Protein AF-A0A0F9CR97-F1 (afdb_monomer)

Structure (mmCIF, N/CA/C/O backbone):
data_AF-A0A0F9CR97-F1
#
_entry.id   AF-A0A0F9CR97-F1
#
loop_
_atom_site.group_PDB
_atom_site.id
_atom_site.type_symbol
_atom_site.label_atom_id
_atom_site.label_alt_id
_atom_site.label_comp_id
_atom_site.label_asym_id
_atom_site.label_entity_id
_atom_site.label_seq_id
_atom_site.pdbx_PDB_ins_code
_atom_site.Cartn_x
_atom_site.Cartn_y
_atom_site.Cartn_z
_atom_site.occupancy
_atom_site.B_iso_or_equiv
_atom_site.auth_seq_id
_atom_site.auth_comp_id
_atom_site.auth_asym_id
_atom_site.auth_atom_id
_atom_site.pdbx_PDB_model_num
ATOM 1 N N . MET A 1 1 ? -33.285 -7.448 3.879 1.00 39.19 1 MET A N 1
ATOM 2 C CA . MET A 1 1 ? -33.099 -7.587 5.337 1.00 39.19 1 MET A CA 1
ATOM 3 C C . MET A 1 1 ? -32.140 -8.741 5.533 1.00 39.19 1 MET A C 1
ATOM 5 O O . MET A 1 1 ? -32.427 -9.806 5.003 1.00 39.19 1 MET A O 1
ATOM 9 N N . ASN A 1 2 ? -31.039 -8.464 6.236 1.00 29.34 2 ASN A N 1
ATOM 10 C CA . ASN A 1 2 ? -29.874 -9.316 6.526 1.00 29.34 2 ASN A CA 1
ATOM 11 C C . ASN A 1 2 ? -28.926 -9.528 5.323 1.00 29.34 2 ASN A C 1
ATOM 13 O O . ASN A 1 2 ? -29.396 -9.737 4.214 1.00 29.34 2 ASN A O 1
ATOM 17 N N . SER A 1 3 ? -27.603 -9.440 5.457 1.00 34.31 3 SER A N 1
ATOM 18 C CA . SER A 1 3 ? -26.767 -9.326 6.657 1.00 34.31 3 SER A CA 1
ATOM 19 C C . SER A 1 3 ? -25.453 -8.616 6.322 1.00 34.31 3 SER A C 1
ATOM 21 O O . SER A 1 3 ? -24.832 -8.903 5.308 1.00 34.31 3 SER A O 1
ATOM 23 N N . GLU A 1 4 ? -25.094 -7.684 7.203 1.00 37.41 4 GLU A N 1
ATOM 24 C CA . GLU A 1 4 ? -23.744 -7.441 7.726 1.00 37.41 4 GLU A CA 1
ATOM 25 C C . GLU A 1 4 ? -22.592 -7.345 6.711 1.00 37.41 4 GLU A C 1
ATOM 27 O O . GLU A 1 4 ? -21.987 -8.323 6.288 1.00 37.41 4 GLU A O 1
ATOM 32 N N . CYS A 1 5 ? -22.228 -6.094 6.401 1.00 34.00 5 CYS A N 1
ATOM 33 C CA . CYS A 1 5 ? -20.862 -5.733 6.034 1.00 34.00 5 CYS A CA 1
ATOM 34 C C . CYS A 1 5 ? -19.926 -6.144 7.178 1.00 34.00 5 CYS A C 1
ATOM 36 O O . CYS A 1 5 ? -19.767 -5.403 8.156 1.00 34.00 5 CYS A O 1
ATOM 38 N N . ASP A 1 6 ? -19.329 -7.323 7.059 1.00 39.59 6 ASP A N 1
ATOM 39 C CA . ASP A 1 6 ? -18.369 -7.834 8.026 1.00 39.59 6 ASP A CA 1
ATOM 40 C C . ASP A 1 6 ? -17.088 -6.992 8.010 1.00 39.59 6 ASP A C 1
ATOM 42 O O . ASP A 1 6 ? -16.210 -7.095 7.152 1.00 39.59 6 ASP A O 1
ATOM 46 N N . ASN A 1 7 ? -17.006 -6.121 9.017 1.00 43.03 7 ASN A N 1
ATOM 47 C CA . ASN A 1 7 ? -15.871 -5.277 9.373 1.00 43.03 7 ASN A CA 1
ATOM 48 C C . ASN A 1 7 ? -14.692 -6.104 9.917 1.00 43.03 7 ASN A C 1
ATOM 50 O O . ASN A 1 7 ? -14.310 -5.946 11.076 1.00 43.03 7 ASN A O 1
ATOM 54 N N . ASN A 1 8 ? -14.075 -6.949 9.093 1.00 38.34 8 ASN A N 1
ATOM 55 C CA . ASN A 1 8 ? -12.872 -7.684 9.479 1.00 38.34 8 ASN A CA 1
ATOM 56 C C . ASN A 1 8 ? -11.672 -7.303 8.618 1.00 38.34 8 ASN A C 1
ATOM 58 O O . ASN A 1 8 ? -11.231 -8.038 7.740 1.00 38.34 8 ASN A O 1
ATOM 62 N N . ILE A 1 9 ? -11.064 -6.164 8.951 1.00 39.44 9 ILE A N 1
ATOM 63 C CA . ILE A 1 9 ? -9.648 -5.953 8.645 1.00 39.44 9 ILE A CA 1
ATOM 64 C C . ILE A 1 9 ? -8.861 -6.520 9.814 1.00 39.44 9 ILE A C 1
ATOM 66 O O . ILE A 1 9 ? -8.505 -5.832 10.770 1.00 39.44 9 ILE A O 1
ATOM 70 N N . ILE A 1 10 ? -8.670 -7.833 9.747 1.00 42.34 10 ILE A N 1
ATOM 71 C CA . ILE A 1 10 ? -7.901 -8.600 10.713 1.00 42.34 10 ILE A CA 1
ATOM 72 C C . ILE A 1 10 ? -6.438 -8.570 10.267 1.00 42.34 10 ILE A C 1
ATOM 74 O O . ILE A 1 10 ? -6.082 -9.042 9.191 1.00 42.34 10 ILE A O 1
ATOM 78 N N . VAL A 1 11 ? -5.590 -7.980 11.109 1.00 44.03 11 VAL A N 1
ATOM 79 C CA . VAL A 1 11 ? -4.130 -7.893 10.919 1.00 44.03 11 VAL A CA 1
ATOM 80 C C . VAL A 1 11 ? -3.392 -8.980 11.719 1.00 44.03 11 VAL A C 1
ATOM 82 O O . VAL A 1 11 ? -2.197 -8.857 11.974 1.00 44.03 11 VAL A O 1
ATOM 85 N N . ASP A 1 12 ? -4.099 -10.037 12.125 1.00 39.38 12 ASP A N 1
ATOM 86 C CA . ASP A 1 12 ? -3.542 -11.194 12.825 1.00 39.38 12 ASP A CA 1
ATOM 87 C C . ASP A 1 12 ? -4.086 -12.489 12.206 1.00 39.38 12 ASP A C 1
ATOM 89 O O . ASP A 1 12 ? -5.272 -12.801 12.291 1.00 39.38 12 ASP A O 1
ATOM 93 N N . THR A 1 13 ? -3.218 -13.238 11.530 1.00 47.97 13 THR A N 1
ATOM 94 C CA . THR A 1 13 ? -3.590 -14.463 10.810 1.00 47.97 13 THR A CA 1
ATOM 95 C C . THR A 1 13 ? -4.061 -15.594 11.729 1.00 47.97 13 THR A C 1
ATOM 97 O O . THR A 1 13 ? -4.565 -16.591 11.224 1.00 47.97 13 THR A O 1
ATOM 100 N N . ALA A 1 14 ? -3.892 -15.477 13.050 1.00 46.88 14 ALA A N 1
ATOM 101 C CA . ALA A 1 14 ? -4.239 -16.541 13.992 1.00 46.88 14 ALA A CA 1
ATOM 102 C C . ALA A 1 14 ? -5.749 -16.667 14.293 1.00 46.88 14 ALA A C 1
ATOM 104 O O . ALA A 1 14 ? -6.169 -17.722 14.763 1.00 46.88 14 ALA A O 1
ATOM 105 N N . GLU A 1 15 ? -6.572 -15.648 14.009 1.00 49.28 15 GLU A N 1
ATOM 106 C CA . GLU A 1 15 ? -7.992 -15.620 14.427 1.00 49.28 15 GLU A CA 1
ATOM 107 C C . GLU A 1 15 ? -8.997 -15.321 13.293 1.00 49.28 15 GLU A C 1
ATOM 109 O O . GLU A 1 15 ? -10.200 -15.217 13.537 1.00 49.28 15 GLU A O 1
ATOM 114 N N . PHE A 1 16 ? -8.554 -15.199 12.035 1.00 55.66 16 PHE A N 1
ATOM 115 C CA . PHE A 1 16 ? -9.469 -14.960 10.912 1.00 55.66 16 PHE A CA 1
ATOM 116 C C . PHE A 1 16 ? -10.243 -16.240 10.547 1.00 55.66 16 PHE A C 1
ATOM 118 O O . PHE A 1 16 ? -9.694 -17.149 9.931 1.00 55.66 16 PHE A O 1
ATOM 125 N N . GLN A 1 17 ? -11.529 -16.300 10.908 1.00 53.75 17 GLN A N 1
ATOM 126 C CA . GLN A 1 17 ? -12.447 -17.398 10.551 1.00 53.75 17 GLN A CA 1
ATOM 127 C C . GLN A 1 17 ? -13.214 -17.168 9.231 1.00 53.75 17 GLN A C 1
ATOM 129 O O . GLN A 1 17 ? -14.127 -17.927 8.912 1.00 53.75 17 GLN A O 1
ATOM 134 N N . GLY A 1 18 ? -12.877 -16.126 8.465 1.00 59.47 18 GLY A N 1
ATOM 135 C CA . GLY A 1 18 ? -13.524 -15.822 7.186 1.00 59.47 18 GLY A CA 1
ATOM 136 C C . GLY A 1 18 ? -12.869 -16.515 5.987 1.00 59.47 18 GLY A C 1
ATOM 137 O O . GLY A 1 18 ? -11.777 -17.078 6.079 1.00 59.47 18 GLY A O 1
ATOM 138 N N . VAL A 1 19 ? -13.518 -16.418 4.826 1.00 67.38 19 VAL A N 1
ATOM 139 C CA . VAL A 1 19 ? -12.894 -16.738 3.535 1.00 67.38 19 VAL A CA 1
ATOM 140 C C . VAL A 1 19 ? -12.183 -15.480 3.037 1.00 67.38 19 VAL A C 1
ATOM 142 O O . VAL A 1 19 ? -12.780 -14.410 2.993 1.00 67.38 19 VAL A O 1
ATOM 145 N N . VAL A 1 20 ? -10.893 -15.584 2.704 1.00 74.31 20 VAL A N 1
ATOM 146 C CA . VAL A 1 20 ? -10.183 -14.500 2.009 1.00 74.31 20 VAL A CA 1
ATOM 147 C C . VAL A 1 20 ? -10.355 -14.708 0.512 1.00 74.31 20 VAL A C 1
ATOM 149 O O . VAL A 1 20 ? -9.757 -15.621 -0.055 1.00 74.31 20 VAL A O 1
ATOM 152 N N . ASP A 1 21 ? -11.146 -13.856 -0.136 1.00 80.38 21 ASP A N 1
ATOM 153 C CA . ASP A 1 21 ? -11.383 -13.965 -1.578 1.00 80.38 21 ASP A CA 1
ATOM 154 C C . ASP A 1 21 ? -10.168 -13.526 -2.405 1.00 80.38 21 ASP A C 1
ATOM 156 O O . ASP A 1 21 ? -9.855 -14.126 -3.437 1.00 80.38 21 ASP A O 1
ATOM 160 N N . LYS A 1 22 ? -9.483 -12.459 -1.971 1.00 89.62 22 LYS A N 1
ATOM 161 C CA . LYS A 1 22 ? -8.398 -11.794 -2.707 1.00 89.62 22 LYS A CA 1
ATOM 162 C C . LYS A 1 22 ? -7.340 -11.229 -1.765 1.00 89.62 22 LYS A C 1
ATOM 164 O O . LYS A 1 22 ? -7.661 -10.689 -0.710 1.00 89.62 22 LYS A O 1
ATOM 169 N N . TYR A 1 23 ? -6.084 -11.257 -2.206 1.00 93.94 23 TYR A N 1
ATOM 170 C CA . TYR A 1 23 ? -4.972 -10.578 -1.537 1.00 93.94 23 TYR A CA 1
ATOM 171 C C . TYR A 1 23 ? -4.487 -9.392 -2.368 1.00 93.94 23 TYR A C 1
ATOM 173 O O . TYR A 1 23 ? -4.097 -9.560 -3.521 1.00 93.94 23 TYR A O 1
ATOM 181 N N . ILE A 1 24 ? -4.471 -8.192 -1.792 1.00 96.56 24 ILE A N 1
ATOM 182 C CA . ILE A 1 24 ? -4.030 -6.986 -2.505 1.00 96.56 24 ILE A CA 1
ATOM 183 C C . ILE A 1 24 ? -2.577 -6.684 -2.142 1.00 96.56 24 ILE A C 1
ATOM 185 O O . ILE A 1 24 ? -2.238 -6.595 -0.961 1.00 96.56 24 ILE A O 1
ATOM 189 N N . ILE A 1 25 ? -1.718 -6.523 -3.147 1.00 97.12 25 ILE A N 1
ATOM 190 C CA . ILE A 1 25 ? -0.289 -6.244 -2.965 1.00 97.12 25 ILE A CA 1
ATOM 191 C C . ILE A 1 25 ? 0.050 -4.934 -3.675 1.00 97.12 25 ILE A C 1
ATOM 193 O O . ILE A 1 25 ? -0.275 -4.762 -4.849 1.00 97.12 25 ILE A O 1
ATOM 197 N N . GLU A 1 26 ? 0.706 -4.005 -2.968 1.00 97.25 26 GLU A N 1
ATOM 198 C CA . GLU A 1 26 ? 1.279 -2.818 -3.612 1.00 97.25 26 GLU A CA 1
ATOM 199 C C . GLU A 1 26 ? 2.442 -3.257 -4.505 1.00 97.25 26 GLU A C 1
ATOM 201 O O . GLU A 1 26 ? 3.414 -3.840 -4.021 1.00 97.25 26 GLU A O 1
ATOM 206 N N . ASP A 1 27 ? 2.333 -2.972 -5.798 1.00 96.44 27 ASP A N 1
ATOM 207 C CA . ASP A 1 27 ? 3.308 -3.380 -6.803 1.00 96.44 27 ASP A CA 1
ATOM 208 C C . ASP A 1 27 ? 4.179 -2.204 -7.272 1.00 96.44 27 ASP A C 1
ATOM 210 O O . ASP A 1 27 ? 3.813 -1.022 -7.196 1.00 96.44 27 ASP A O 1
ATOM 214 N N . VAL A 1 28 ? 5.363 -2.540 -7.778 1.00 93.88 28 VAL A N 1
ATOM 215 C CA . VAL A 1 28 ? 6.348 -1.593 -8.290 1.00 93.88 28 VAL A CA 1
ATOM 216 C C . VAL A 1 28 ? 6.261 -1.534 -9.808 1.00 93.88 28 VAL A C 1
ATOM 218 O O . VAL A 1 28 ? 6.401 -2.534 -10.503 1.00 93.88 28 VAL A O 1
ATOM 221 N N . LYS A 1 29 ? 6.131 -0.319 -10.346 1.00 91.56 29 LYS A N 1
ATOM 222 C CA . LYS A 1 29 ? 6.185 -0.071 -11.789 1.00 91.56 29 LYS A CA 1
ATOM 223 C C . LYS A 1 29 ? 7.439 0.714 -12.154 1.00 91.56 29 LYS A C 1
ATOM 225 O O . LYS A 1 29 ? 7.640 1.820 -11.653 1.00 91.56 29 LYS A O 1
ATOM 230 N N . SER A 1 30 ? 8.263 0.154 -13.040 1.00 89.00 30 SER A N 1
ATOM 231 C CA . SER A 1 30 ? 9.396 0.865 -13.647 1.00 89.00 30 SER A CA 1
ATOM 232 C C . SER A 1 30 ? 8.980 1.520 -14.965 1.00 89.00 30 SER A C 1
ATOM 234 O O . SER A 1 30 ? 8.219 0.945 -15.739 1.00 89.00 30 SER A O 1
ATOM 236 N N . TYR A 1 31 ? 9.510 2.715 -15.225 1.00 89.00 31 TYR A N 1
ATOM 237 C CA . TYR A 1 31 ? 9.300 3.483 -16.459 1.00 89.00 31 TYR A CA 1
ATOM 238 C C . TYR A 1 31 ? 10.600 3.622 -17.271 1.00 89.00 31 TYR A C 1
ATOM 240 O O . TYR A 1 31 ? 10.819 4.631 -17.931 1.00 89.00 31 TYR A O 1
ATOM 248 N N . GLY A 1 32 ? 11.490 2.625 -17.182 1.00 91.06 32 GLY A N 1
ATOM 249 C CA . GLY A 1 32 ? 12.740 2.577 -17.955 1.00 91.06 32 GLY A CA 1
ATOM 250 C C . GLY A 1 32 ? 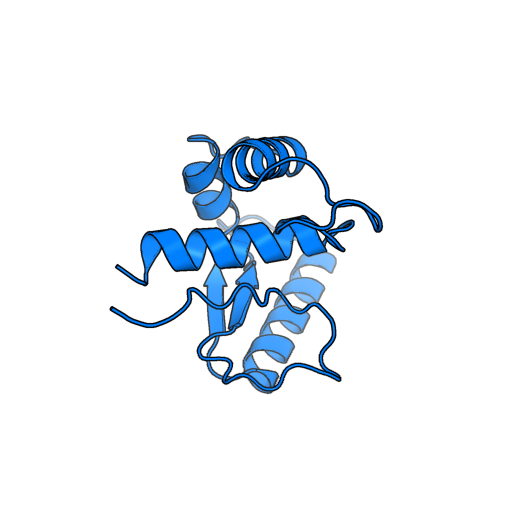13.944 3.269 -17.307 1.00 91.06 32 GLY A C 1
ATOM 251 O O . GLY A 1 32 ? 14.975 3.420 -17.954 1.00 91.06 32 GLY A O 1
ATOM 252 N N . MET A 1 33 ? 13.846 3.675 -16.036 1.00 93.12 33 MET A N 1
ATOM 253 C CA . MET A 1 33 ? 14.976 4.231 -15.279 1.00 93.12 33 MET A CA 1
ATOM 254 C C . MET A 1 33 ? 15.759 3.122 -14.553 1.00 93.12 33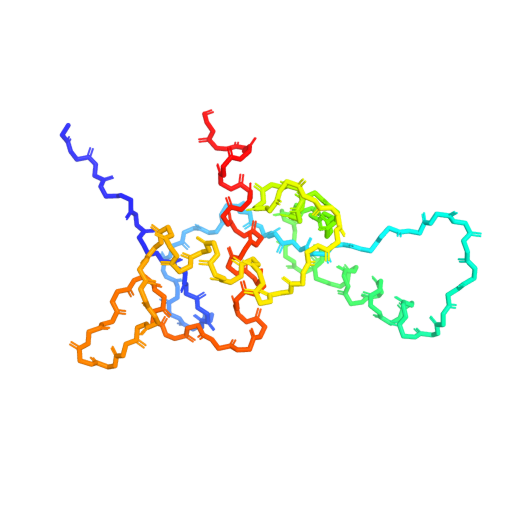 MET A C 1
ATOM 256 O O . MET A 1 33 ? 15.131 2.175 -14.065 1.00 93.12 33 MET A O 1
ATOM 260 N N . PRO A 1 34 ? 17.097 3.237 -14.418 1.00 94.56 34 PRO A N 1
ATOM 261 C CA . PRO A 1 34 ? 17.875 2.368 -13.539 1.00 94.56 34 PRO A CA 1
ATOM 262 C C . PRO A 1 34 ? 17.351 2.419 -12.100 1.00 94.56 34 PRO A C 1
ATOM 264 O O . PRO A 1 34 ? 16.978 3.481 -11.600 1.00 94.56 34 PRO A O 1
ATOM 267 N N . VAL A 1 35 ? 17.343 1.270 -11.425 1.00 95.44 35 VAL A N 1
ATOM 268 C CA . VAL A 1 35 ? 16.894 1.140 -10.035 1.00 95.44 35 VAL A CA 1
ATOM 269 C C . VAL A 1 35 ? 17.946 0.435 -9.188 1.00 95.44 35 VAL A C 1
ATOM 271 O O . VAL A 1 35 ? 18.709 -0.391 -9.686 1.00 95.44 35 VAL A O 1
ATOM 274 N N . GLY A 1 36 ? 17.991 0.774 -7.899 1.00 95.00 36 GLY A N 1
ATOM 275 C CA . GLY A 1 36 ? 18.908 0.153 -6.946 1.00 95.00 36 GLY A CA 1
ATOM 276 C C . GLY A 1 36 ? 18.488 -1.260 -6.532 1.00 95.00 36 GLY A C 1
ATOM 277 O O . GLY A 1 36 ? 17.363 -1.700 -6.773 1.00 95.00 36 GLY A O 1
ATOM 278 N N . GLU A 1 37 ? 19.386 -1.950 -5.832 1.00 97.00 37 GLU A N 1
ATOM 279 C CA . GLU A 1 37 ? 19.182 -3.316 -5.330 1.00 97.00 37 GLU A CA 1
ATOM 280 C C . GLU A 1 37 ? 17.900 -3.477 -4.497 1.00 97.00 37 GLU A C 1
ATOM 282 O O . GLU A 1 37 ? 17.195 -4.481 -4.622 1.00 97.00 37 GLU A O 1
ATOM 287 N N . SER A 1 38 ? 17.555 -2.475 -3.683 1.00 96.94 38 SER A N 1
ATOM 288 C CA . SER A 1 38 ? 16.360 -2.499 -2.831 1.00 96.94 38 SER A CA 1
ATOM 289 C C . SER A 1 38 ? 15.060 -2.660 -3.625 1.00 96.94 38 SER A C 1
ATOM 291 O O . SER A 1 38 ? 14.123 -3.306 -3.150 1.00 96.94 38 SER A O 1
ATOM 293 N N . ILE A 1 39 ? 15.008 -2.149 -4.859 1.00 96.44 39 ILE A N 1
ATOM 294 C CA . ILE A 1 39 ? 13.860 -2.345 -5.748 1.00 96.44 39 ILE A CA 1
ATOM 295 C C . ILE A 1 39 ? 13.775 -3.806 -6.188 1.00 96.44 39 ILE A C 1
ATOM 297 O O . ILE A 1 39 ? 12.712 -4.408 -6.078 1.00 96.44 39 ILE A O 1
ATOM 301 N N . PHE A 1 40 ? 14.888 -4.431 -6.573 1.00 96.56 40 PHE A N 1
ATOM 302 C CA . PHE A 1 40 ? 14.895 -5.860 -6.900 1.00 96.56 40 PHE A CA 1
ATOM 303 C C . PHE A 1 40 ? 14.573 -6.743 -5.690 1.00 96.56 40 PHE A C 1
ATOM 305 O O . PHE A 1 40 ? 13.898 -7.763 -5.836 1.00 96.56 40 PHE A O 1
ATOM 312 N N . ALA A 1 41 ? 15.022 -6.372 -4.488 1.00 97.62 41 ALA A N 1
ATOM 313 C CA . ALA A 1 41 ? 14.627 -7.047 -3.252 1.00 97.62 41 ALA A CA 1
ATOM 314 C C . ALA A 1 41 ? 13.107 -6.974 -3.033 1.00 97.62 41 ALA A C 1
ATOM 316 O O . ALA A 1 41 ? 12.489 -7.988 -2.704 1.00 97.62 41 ALA A O 1
ATOM 317 N N . THR A 1 42 ? 12.507 -5.813 -3.309 1.00 96.62 42 THR A N 1
ATOM 318 C CA . THR A 1 42 ? 11.054 -5.605 -3.254 1.00 96.62 42 THR A CA 1
ATOM 319 C C . THR A 1 42 ? 10.331 -6.467 -4.291 1.00 96.62 42 THR A C 1
ATOM 321 O O . THR A 1 42 ? 9.428 -7.212 -3.922 1.00 96.62 42 THR A O 1
ATOM 324 N N . CYS A 1 43 ? 10.774 -6.479 -5.555 1.00 97.19 43 CYS A N 1
ATOM 325 C CA . CYS A 1 43 ? 10.182 -7.327 -6.598 1.00 97.19 43 CYS A CA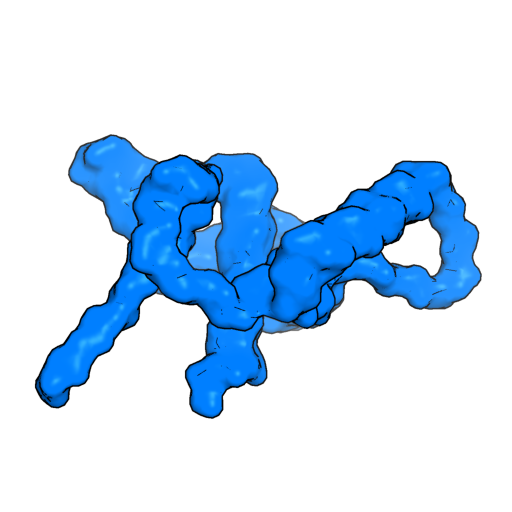 1
ATOM 326 C C . CYS A 1 43 ? 10.236 -8.821 -6.235 1.00 97.19 43 CYS A C 1
ATOM 328 O O . CYS A 1 43 ? 9.261 -9.544 -6.423 1.00 97.19 43 CYS A O 1
ATOM 330 N N . LYS A 1 44 ? 11.352 -9.294 -5.658 1.00 98.00 44 LYS A N 1
ATOM 331 C CA . LYS A 1 44 ? 11.479 -10.681 -5.174 1.00 98.00 44 LYS A CA 1
ATOM 332 C C . LYS A 1 44 ? 10.510 -10.984 -4.028 1.00 98.00 44 LYS A C 1
ATOM 334 O O . LYS A 1 44 ? 9.951 -12.076 -3.981 1.00 98.00 44 LYS A O 1
ATOM 339 N N . ALA A 1 45 ? 10.310 -10.045 -3.103 1.00 96.81 45 ALA A N 1
ATOM 340 C CA . ALA A 1 45 ? 9.345 -10.201 -2.016 1.00 96.81 45 ALA A CA 1
ATOM 341 C C . ALA A 1 45 ? 7.903 -10.254 -2.544 1.00 96.81 45 ALA A C 1
ATOM 343 O O . ALA A 1 45 ? 7.157 -11.150 -2.161 1.00 96.81 45 ALA A O 1
ATOM 344 N N . ILE A 1 46 ? 7.546 -9.362 -3.474 1.00 96.88 46 ILE A N 1
ATOM 345 C CA . ILE A 1 46 ? 6.247 -9.366 -4.161 1.00 96.88 46 ILE A CA 1
ATOM 346 C C . ILE A 1 46 ? 6.023 -10.706 -4.869 1.00 96.88 46 ILE A C 1
ATOM 348 O O . ILE A 1 46 ? 4.974 -11.316 -4.697 1.00 96.88 46 ILE A O 1
ATOM 352 N N . GLY A 1 47 ? 7.021 -11.221 -5.595 1.00 96.69 47 GLY A N 1
ATOM 353 C CA . GLY A 1 47 ? 6.948 -12.539 -6.237 1.00 96.69 47 GLY A CA 1
ATOM 354 C C . GLY A 1 47 ? 6.660 -13.677 -5.250 1.00 96.69 47 GLY A C 1
ATOM 355 O O . GLY A 1 47 ? 5.760 -14.477 -5.481 1.00 96.69 47 GLY A O 1
ATOM 356 N N . ARG A 1 48 ? 7.355 -13.706 -4.105 1.00 96.75 48 ARG A N 1
ATOM 357 C CA . ARG A 1 48 ? 7.126 -14.710 -3.046 1.00 96.75 48 ARG A CA 1
ATOM 358 C C . ARG A 1 48 ? 5.741 -14.599 -2.413 1.00 96.75 48 ARG A C 1
ATOM 360 O O . ARG A 1 48 ? 5.131 -15.614 -2.093 1.00 96.75 48 ARG A O 1
ATOM 367 N N . LEU A 1 49 ? 5.242 -13.378 -2.219 1.00 92.50 49 LEU A N 1
ATOM 368 C CA . LEU A 1 49 ? 3.887 -13.159 -1.715 1.00 92.50 49 LEU A CA 1
ATOM 369 C C . LEU A 1 49 ? 2.844 -13.648 -2.722 1.00 92.50 49 LEU A C 1
ATOM 371 O O . LEU A 1 49 ? 1.915 -14.337 -2.321 1.00 92.50 49 LEU A O 1
ATOM 375 N N . GLN A 1 50 ? 3.020 -13.359 -4.012 1.00 95.06 50 GLN A N 1
ATOM 376 C CA . GLN A 1 50 ? 2.129 -13.857 -5.063 1.00 95.06 50 GLN A CA 1
ATOM 377 C C . GLN A 1 50 ? 2.090 -15.386 -5.099 1.00 95.06 50 GLN A C 1
ATOM 379 O O . GLN A 1 50 ? 1.009 -15.967 -5.082 1.00 95.06 50 GLN A O 1
ATOM 384 N N . GLU A 1 51 ? 3.254 -16.037 -5.068 1.00 95.50 51 GLU A N 1
ATOM 385 C CA . GLU A 1 51 ? 3.352 -17.500 -5.034 1.00 95.50 51 GLU A CA 1
ATOM 386 C C . GLU A 1 51 ? 2.650 -18.092 -3.802 1.00 95.50 51 GLU A C 1
ATOM 388 O O . GLU A 1 51 ? 1.892 -19.054 -3.914 1.00 95.50 51 GLU A O 1
ATOM 393 N N . ARG A 1 52 ? 2.864 -17.502 -2.619 1.00 93.38 52 ARG A N 1
ATOM 394 C CA . A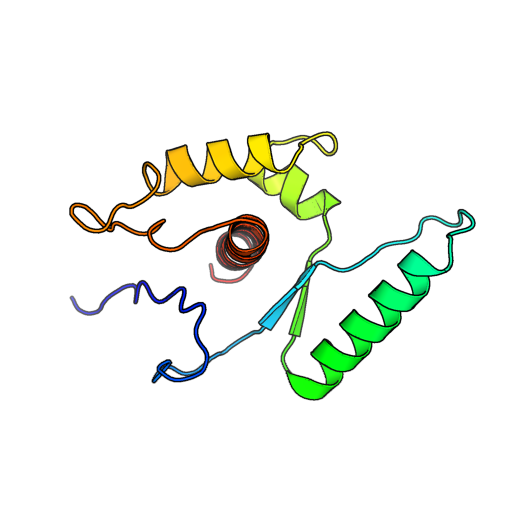RG A 1 52 ? 2.313 -18.028 -1.364 1.00 93.38 52 ARG A CA 1
ATOM 395 C C . ARG A 1 52 ? 0.811 -17.796 -1.211 1.00 93.38 52 ARG A C 1
ATOM 397 O O . ARG A 1 52 ? 0.141 -18.636 -0.609 1.00 93.38 52 ARG A O 1
ATOM 404 N N . LEU A 1 53 ? 0.320 -16.647 -1.671 1.00 89.25 53 LEU A N 1
ATOM 405 C CA . LEU A 1 53 ? -1.054 -16.181 -1.458 1.00 89.25 53 LEU A CA 1
ATOM 406 C C . LEU A 1 53 ? -1.994 -16.555 -2.613 1.00 89.25 53 LEU A C 1
ATOM 408 O O . LEU A 1 53 ? -3.209 -16.591 -2.429 1.00 89.25 53 LEU A O 1
ATOM 412 N N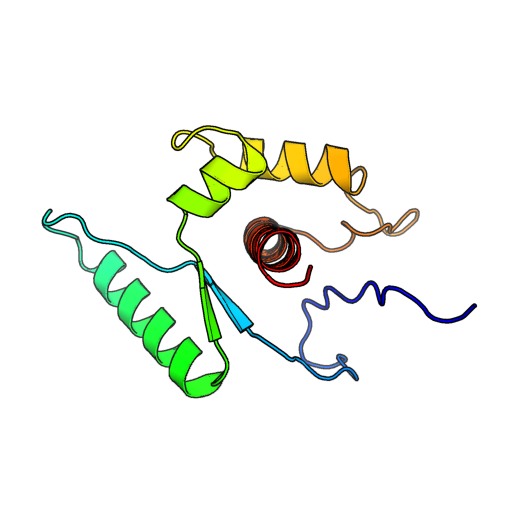 . GLY A 1 54 ? -1.459 -16.853 -3.799 1.00 89.62 54 GLY A N 1
ATOM 413 C CA . GLY A 1 54 ? -2.242 -17.271 -4.957 1.00 89.62 54 GLY A CA 1
ATOM 414 C C . GLY A 1 54 ? -3.060 -16.126 -5.553 1.00 89.62 54 GLY A C 1
ATOM 415 O O . GLY A 1 54 ? -2.558 -15.371 -6.382 1.00 89.62 54 GLY A O 1
ATOM 416 N N . ASN A 1 55 ? -4.332 -16.011 -5.160 1.00 89.69 55 ASN A N 1
ATOM 417 C CA . ASN A 1 55 ? -5.318 -15.111 -5.765 1.00 89.69 55 ASN A CA 1
ATOM 418 C C . ASN A 1 55 ? -5.046 -13.633 -5.428 1.00 89.69 55 ASN A C 1
ATOM 420 O O . ASN A 1 55 ? -5.718 -13.024 -4.590 1.00 89.69 55 ASN A O 1
ATOM 424 N N . THR A 1 56 ? -4.017 -13.072 -6.056 1.00 94.00 56 THR A N 1
ATOM 425 C CA . THR A 1 56 ? -3.505 -11.737 -5.756 1.00 94.00 56 THR A CA 1
ATOM 426 C C . THR A 1 56 ? -3.941 -10.691 -6.782 1.00 94.00 56 THR A C 1
ATOM 428 O O . THR A 1 56 ? -4.171 -10.991 -7.953 1.00 94.00 56 THR A O 1
ATOM 431 N N . VAL A 1 57 ? -4.059 -9.443 -6.332 1.00 95.44 57 VAL A N 1
ATOM 432 C CA . VAL A 1 57 ? -4.347 -8.268 -7.161 1.00 95.44 57 VAL A CA 1
ATOM 433 C C . VAL A 1 57 ? -3.242 -7.249 -6.941 1.00 95.44 57 VAL A C 1
ATOM 435 O O . VAL A 1 57 ? -2.989 -6.830 -5.808 1.00 95.44 57 VAL A O 1
ATOM 438 N N . MET A 1 58 ? -2.577 -6.861 -8.026 1.00 95.81 58 MET A N 1
ATOM 439 C CA . MET A 1 58 ? -1.507 -5.870 -7.983 1.00 95.81 58 MET A CA 1
ATOM 440 C C . MET A 1 58 ? -2.101 -4.467 -8.028 1.00 95.81 58 MET A C 1
ATOM 442 O O . MET A 1 58 ? -2.868 -4.132 -8.930 1.00 95.81 58 MET A O 1
ATOM 446 N N . ALA A 1 59 ? -1.730 -3.642 -7.056 1.00 96.25 59 ALA A N 1
ATOM 447 C CA . ALA A 1 59 ? -2.180 -2.267 -6.943 1.00 96.25 59 ALA A CA 1
ATOM 448 C C . ALA A 1 59 ? -0.989 -1.317 -7.080 1.00 96.25 59 ALA A C 1
ATOM 450 O O . ALA A 1 59 ? -0.028 -1.391 -6.315 1.00 96.25 59 ALA A O 1
ATOM 451 N N . TYR A 1 60 ? -1.043 -0.390 -8.034 1.00 97.00 60 TYR A N 1
ATOM 452 C CA . TYR A 1 60 ? 0.038 0.573 -8.220 1.00 97.00 60 TYR A CA 1
ATOM 453 C C . TYR A 1 60 ? -0.182 1.814 -7.369 1.00 97.00 60 TYR A C 1
ATOM 455 O O . TYR A 1 60 ? -1.245 2.432 -7.398 1.00 97.00 60 TYR A O 1
ATOM 463 N N . LYS A 1 61 ? 0.878 2.265 -6.690 1.00 95.69 61 LYS A N 1
ATOM 464 C CA . LYS A 1 61 ? 0.860 3.475 -5.854 1.00 95.69 61 LYS A CA 1
ATOM 465 C C . LYS A 1 61 ? 0.236 4.690 -6.548 1.00 95.69 61 LYS A C 1
ATOM 467 O O . LYS A 1 61 ? -0.496 5.443 -5.914 1.00 95.69 61 LYS A O 1
ATOM 472 N N . ARG A 1 62 ? 0.505 4.870 -7.845 1.00 96.25 62 ARG A N 1
ATOM 473 C CA . ARG A 1 62 ? -0.069 5.959 -8.650 1.00 96.25 62 ARG A CA 1
ATOM 474 C C . ARG A 1 62 ? -1.599 5.944 -8.615 1.00 96.25 62 ARG A C 1
ATOM 476 O O . ARG A 1 62 ? -2.204 6.999 -8.453 1.00 96.25 62 ARG A O 1
ATOM 483 N N . ASP A 1 63 ? -2.198 4.769 -8.751 1.00 97.12 63 ASP A N 1
ATOM 484 C CA . ASP A 1 63 ? -3.647 4.605 -8.838 1.00 97.12 63 ASP A CA 1
ATOM 485 C C . ASP A 1 63 ? -4.284 4.766 -7.454 1.00 97.12 63 ASP A C 1
ATOM 487 O O . ASP A 1 63 ? -5.277 5.474 -7.322 1.00 97.12 63 ASP A O 1
ATOM 491 N N . ILE A 1 64 ? -3.627 4.263 -6.400 1.00 98.06 64 ILE A N 1
ATOM 492 C CA . ILE A 1 64 ? -4.012 4.519 -5.000 1.00 98.06 64 ILE A CA 1
ATOM 493 C C . ILE A 1 64 ? -4.038 6.024 -4.699 1.00 98.06 64 ILE A C 1
ATOM 495 O O . ILE A 1 64 ? -4.991 6.548 -4.124 1.00 98.06 64 ILE A O 1
ATOM 499 N N . GLN A 1 65 ? -2.986 6.746 -5.088 1.00 98.19 65 GLN A N 1
ATOM 500 C CA . GLN A 1 65 ? -2.885 8.185 -4.848 1.00 98.19 65 GLN A CA 1
ATOM 501 C C . GLN A 1 65 ? -3.954 8.972 -5.619 1.00 98.19 65 GLN A C 1
ATOM 503 O O . GLN A 1 65 ? -4.537 9.910 -5.071 1.00 98.19 65 GLN A O 1
ATOM 508 N N . LEU A 1 66 ? -4.216 8.596 -6.874 1.00 98.19 66 LEU A N 1
ATOM 509 C CA . LEU A 1 66 ? -5.264 9.217 -7.682 1.00 98.19 66 LEU A CA 1
ATOM 510 C C . LEU A 1 66 ? -6.646 8.960 -7.086 1.00 98.19 66 LEU A C 1
ATOM 512 O O . LEU A 1 66 ? -7.405 9.909 -6.941 1.00 98.19 66 LEU A O 1
ATOM 516 N N . HIS A 1 67 ? -6.922 7.727 -6.669 1.00 98.19 67 HIS A N 1
ATOM 517 C CA . HIS A 1 67 ? -8.194 7.339 -6.065 1.00 98.19 67 HIS A CA 1
ATOM 518 C C . HIS A 1 67 ? -8.528 8.143 -4.808 1.00 98.19 67 HIS A C 1
ATOM 520 O O . HIS A 1 67 ? -9.605 8.718 -4.703 1.00 98.19 67 HIS A O 1
ATOM 526 N N . PHE A 1 68 ? -7.596 8.227 -3.853 1.00 98.38 68 PHE A N 1
ATOM 527 C CA . PHE A 1 68 ? -7.880 8.890 -2.576 1.00 98.38 68 PHE A CA 1
ATOM 528 C C . PHE A 1 68 ? -7.689 10.403 -2.609 1.00 98.38 68 PHE A C 1
ATOM 530 O O . PHE A 1 68 ? -8.318 11.114 -1.832 1.00 98.38 68 PHE A O 1
ATOM 537 N N . CYS A 1 69 ? -6.773 10.915 -3.429 1.00 98.38 69 CYS A N 1
ATOM 538 C CA . CYS A 1 69 ? -6.330 12.305 -3.321 1.00 98.38 69 CYS A CA 1
ATOM 539 C C . CYS A 1 69 ? -6.408 13.088 -4.635 1.00 98.38 69 CYS A C 1
ATOM 541 O O . CYS A 1 69 ? -5.987 14.244 -4.651 1.00 98.38 69 CYS A O 1
ATOM 543 N N . ASN A 1 70 ? -6.889 12.491 -5.732 1.00 98.00 70 ASN A N 1
ATOM 544 C CA . ASN A 1 70 ? -6.949 13.109 -7.063 1.00 98.00 70 ASN A CA 1
ATOM 545 C C . ASN A 1 70 ? -5.597 13.675 -7.546 1.00 98.00 70 ASN A C 1
ATOM 547 O O . ASN A 1 70 ? -5.532 14.621 -8.329 1.00 98.00 70 ASN A O 1
ATOM 551 N N . THR A 1 71 ? -4.480 13.121 -7.061 1.00 97.75 71 THR A N 1
ATOM 552 C CA . THR A 1 71 ? -3.131 13.566 -7.427 1.00 97.75 71 THR A CA 1
ATOM 553 C C . THR A 1 71 ? -2.108 12.461 -7.227 1.00 97.75 71 THR A C 1
ATOM 555 O O . THR A 1 71 ? -2.125 11.768 -6.218 1.00 97.75 71 THR A O 1
ATOM 558 N N . THR A 1 72 ? -1.134 12.351 -8.130 1.00 96.69 72 THR A N 1
ATOM 559 C CA . THR A 1 72 ? -0.013 11.397 -8.026 1.00 96.69 72 THR A CA 1
ATOM 560 C C . THR A 1 72 ? 1.072 11.836 -7.034 1.00 96.69 72 THR A C 1
ATOM 562 O O . THR A 1 72 ? 2.036 11.116 -6.780 1.00 96.69 72 THR A O 1
ATOM 565 N N . LYS A 1 73 ? 0.947 13.035 -6.451 1.00 97.06 73 LYS A N 1
ATOM 566 C CA . LYS A 1 73 ? 1.924 13.595 -5.499 1.00 97.06 73 LYS A CA 1
ATOM 567 C C . LYS A 1 73 ? 1.577 13.304 -4.035 1.00 97.06 73 LYS A C 1
ATOM 569 O O . LYS A 1 73 ? 2.298 13.739 -3.136 1.00 97.06 73 LYS A O 1
ATOM 574 N N . ALA A 1 74 ? 0.477 12.598 -3.772 1.00 97.62 74 ALA A N 1
ATOM 575 C CA . ALA A 1 74 ? -0.002 12.368 -2.417 1.00 97.62 74 ALA A CA 1
ATOM 576 C C . ALA A 1 74 ? 0.972 11.514 -1.589 1.00 97.62 74 ALA A C 1
ATOM 578 O O . ALA A 1 74 ? 1.505 10.506 -2.053 1.00 97.62 74 ALA A O 1
ATOM 579 N N . LYS A 1 75 ? 1.199 11.906 -0.334 1.00 96.62 75 LYS A N 1
ATOM 580 C CA . LYS A 1 75 ? 1.978 11.119 0.633 1.00 96.62 75 LYS A CA 1
ATOM 581 C C . LYS A 1 75 ? 1.042 10.243 1.466 1.00 96.62 75 LYS A C 1
ATOM 583 O O . LYS A 1 75 ? -0.155 10.511 1.535 1.00 96.62 75 LYS A O 1
ATOM 588 N N . GLY A 1 76 ? 1.596 9.258 2.176 1.00 95.44 76 GLY A N 1
ATOM 589 C CA . GLY A 1 76 ? 0.810 8.380 3.055 1.00 95.44 76 GLY A CA 1
ATOM 590 C C . GLY A 1 76 ? -0.028 9.139 4.092 1.00 95.44 76 GLY A C 1
ATOM 591 O O . GLY A 1 76 ? -1.151 8.745 4.375 1.00 95.44 76 GLY A O 1
ATOM 592 N N . ALA A 1 77 ? 0.459 10.282 4.590 1.00 97.19 77 ALA A N 1
ATOM 593 C CA . ALA A 1 77 ? -0.303 11.140 5.501 1.00 97.19 77 ALA A CA 1
ATOM 594 C C . ALA A 1 77 ? -1.586 11.716 4.869 1.00 97.19 77 ALA A C 1
ATOM 596 O O . ALA A 1 77 ? -2.597 11.829 5.558 1.00 97.19 77 ALA A O 1
ATOM 597 N N . ASN A 1 78 ? -1.563 12.031 3.569 1.00 98.44 78 ASN A N 1
ATOM 598 C CA . ASN A 1 78 ? -2.731 12.543 2.848 1.00 98.44 78 ASN A CA 1
ATOM 599 C C . ASN A 1 78 ? -3.778 11.435 2.685 1.00 98.44 78 ASN A C 1
ATOM 601 O O . ASN A 1 78 ? -4.933 11.629 3.041 1.00 98.44 78 ASN A O 1
ATOM 605 N N . ILE A 1 79 ? -3.351 10.248 2.238 1.00 98.44 79 ILE A N 1
ATOM 606 C CA . ILE A 1 79 ? -4.228 9.073 2.091 1.00 98.44 79 ILE A CA 1
ATOM 607 C C . ILE A 1 79 ? -4.836 8.697 3.445 1.00 98.44 79 ILE A C 1
ATOM 609 O O . ILE A 1 79 ? -6.041 8.504 3.563 1.00 98.44 79 ILE A O 1
ATOM 613 N N . LYS A 1 80 ? -4.016 8.668 4.501 1.00 97.88 80 LYS A N 1
ATOM 614 C CA . LYS A 1 80 ? -4.481 8.400 5.863 1.00 97.88 80 LYS A CA 1
ATOM 615 C C . LYS A 1 80 ? -5.523 9.414 6.329 1.00 97.88 80 LYS A C 1
ATOM 617 O O . LYS A 1 80 ? -6.473 9.010 6.985 1.00 97.88 80 LYS A O 1
ATOM 622 N N . ARG A 1 81 ? -5.359 10.705 6.017 1.00 98.12 81 ARG A N 1
ATOM 623 C CA . ARG A 1 81 ? -6.368 11.722 6.342 1.00 98.12 81 ARG A CA 1
ATOM 624 C C . ARG A 1 81 ? -7.700 11.394 5.668 1.00 98.12 81 ARG A C 1
ATOM 626 O O . ARG A 1 81 ? -8.690 11.298 6.373 1.00 98.12 81 ARG A O 1
ATOM 633 N N . VAL A 1 82 ? -7.694 11.103 4.367 1.00 98.44 82 VAL A N 1
ATOM 634 C CA . VAL A 1 82 ? -8.908 10.728 3.618 1.00 98.44 82 VAL A CA 1
ATOM 635 C C . VAL A 1 82 ? -9.580 9.485 4.212 1.00 98.44 82 VAL A C 1
ATOM 637 O O . VAL A 1 82 ? -10.797 9.448 4.368 1.00 98.44 82 VAL A O 1
ATOM 640 N N . LEU A 1 83 ? -8.797 8.476 4.607 1.00 98.38 83 LEU A N 1
ATOM 641 C CA . LEU A 1 83 ? -9.326 7.282 5.274 1.00 98.38 83 LEU A CA 1
ATOM 642 C C . LEU A 1 83 ? -9.930 7.598 6.649 1.00 98.38 83 LEU A C 1
ATOM 644 O O . LEU A 1 83 ? -10.975 7.055 6.988 1.00 98.38 83 LEU A O 1
ATOM 648 N N . LEU A 1 84 ? -9.299 8.468 7.441 1.00 97.75 84 LEU A N 1
ATOM 649 C CA . LEU A 1 84 ? -9.845 8.908 8.730 1.00 97.75 84 LEU A CA 1
ATOM 650 C C . LEU A 1 84 ? -11.135 9.714 8.547 1.00 97.75 84 LEU A C 1
ATOM 652 O O . LEU A 1 84 ? -12.078 9.527 9.308 1.00 97.75 84 LEU A O 1
ATOM 656 N N . ASP A 1 85 ? -11.198 10.567 7.527 1.00 98.06 85 ASP A N 1
ATOM 657 C CA . ASP A 1 85 ? -12.396 11.348 7.222 1.00 98.06 85 ASP A CA 1
ATOM 658 C C . ASP A 1 85 ? -13.552 10.427 6.781 1.00 98.06 85 ASP A C 1
ATOM 660 O O . ASP A 1 85 ? -14.706 10.676 7.121 1.00 98.06 85 ASP A O 1
ATOM 664 N N . ARG A 1 86 ? -13.245 9.316 6.091 1.00 97.50 86 ARG A N 1
ATOM 665 C CA . ARG A 1 86 ? -14.238 8.329 5.634 1.00 97.50 86 ARG A CA 1
ATOM 666 C C . ARG A 1 86 ? -14.685 7.336 6.713 1.00 97.50 86 ARG A C 1
ATOM 668 O O . ARG A 1 86 ? -15.863 6.998 6.766 1.00 97.50 86 ARG A O 1
ATOM 675 N N . PHE A 1 87 ? -13.768 6.837 7.542 1.00 96.69 87 PHE A N 1
ATOM 676 C CA . PHE A 1 87 ? -14.020 5.722 8.475 1.00 96.69 87 PHE A CA 1
ATOM 677 C C . PHE A 1 87 ? -13.955 6.118 9.958 1.00 96.69 87 PHE A C 1
ATOM 679 O O . PHE A 1 87 ? -14.126 5.273 10.840 1.00 96.69 87 PHE A O 1
ATOM 686 N N . GLY A 1 88 ? -13.726 7.400 10.239 1.00 95.94 88 GLY A N 1
ATOM 687 C CA . GLY A 1 88 ? -13.618 7.960 11.579 1.00 95.94 88 GLY A CA 1
ATOM 688 C C . GLY A 1 88 ? -12.186 8.025 12.113 1.00 95.94 88 GLY A C 1
ATOM 689 O O . GLY A 1 88 ? -11.247 7.422 11.587 1.00 95.94 88 GLY A O 1
ATOM 690 N N . GLU A 1 89 ? -12.026 8.776 13.205 1.00 95.88 89 GLU A N 1
ATOM 691 C CA . GLU A 1 89 ? -10.737 8.980 13.868 1.00 95.88 89 GLU A CA 1
ATOM 692 C C . GLU A 1 89 ? -10.072 7.675 14.320 1.00 95.88 89 GLU A C 1
ATOM 694 O O . GLU A 1 89 ? -10.722 6.639 14.456 1.00 95.88 89 GLU A O 1
ATOM 699 N N . LYS A 1 90 ? -8.763 7.743 14.609 1.00 94.75 90 LYS A N 1
ATOM 700 C CA . LYS A 1 90 ? -7.971 6.592 15.050 1.00 94.75 90 LYS A CA 1
ATOM 701 C C . LYS A 1 90 ? -8.592 5.947 16.292 1.00 94.75 90 LYS A C 1
ATOM 703 O O . LYS A 1 90 ? -8.630 6.547 17.366 1.00 94.75 90 LYS A O 1
ATOM 708 N N . GLY A 1 91 ? -8.973 4.685 16.146 1.00 93.62 91 GLY A N 1
ATOM 709 C CA . GLY A 1 91 ? -9.541 3.885 17.215 1.00 93.62 91 GLY A CA 1
ATOM 710 C C . GLY A 1 91 ? -8.672 3.771 18.465 1.00 93.62 91 GLY A C 1
ATOM 711 O O . GLY A 1 91 ? -7.445 3.656 18.400 1.00 93.62 91 GLY A O 1
ATOM 712 N N . THR A 1 92 ? -9.326 3.704 19.622 1.00 94.00 92 THR A N 1
ATOM 713 C CA . THR A 1 92 ? -8.712 3.455 20.936 1.00 94.00 92 THR A CA 1
ATOM 714 C C . THR A 1 92 ? -9.320 2.218 21.594 1.00 94.00 92 THR A C 1
ATOM 716 O O . THR A 1 92 ? -10.382 1.754 21.195 1.00 94.00 92 THR A O 1
ATOM 719 N N . LYS A 1 93 ? -8.702 1.699 22.665 1.00 93.69 93 LYS A N 1
ATOM 720 C CA . LYS A 1 93 ? -9.273 0.564 23.420 1.00 93.69 93 LYS A CA 1
ATOM 721 C C . LYS A 1 93 ? -10.706 0.833 23.904 1.00 93.69 93 LYS A C 1
ATOM 723 O O . LYS A 1 93 ? -11.519 -0.082 23.903 1.00 93.69 93 LYS A O 1
ATOM 728 N N . LYS A 1 94 ? -11.000 2.076 24.309 1.00 94.00 94 LYS A N 1
ATOM 729 C CA . LYS A 1 94 ? -12.315 2.500 24.825 1.00 94.00 94 LYS A CA 1
ATOM 730 C C . LYS A 1 94 ? -13.330 2.783 23.716 1.00 94.00 94 LYS A C 1
ATOM 732 O O . LYS A 1 94 ? -14.520 2.595 23.918 1.00 94.00 94 LYS A O 1
ATOM 737 N N . LYS A 1 95 ? -12.862 3.236 22.553 1.00 92.44 95 LYS A N 1
ATOM 738 C CA . LYS A 1 95 ? -13.681 3.529 21.374 1.00 92.44 95 LYS A CA 1
ATOM 739 C C . LYS A 1 95 ? -12.955 2.981 20.156 1.00 92.44 95 LYS A C 1
ATOM 741 O O . LYS A 1 95 ? -12.166 3.701 19.548 1.00 92.44 95 LYS A O 1
ATOM 746 N N . LYS A 1 96 ? -13.165 1.692 19.874 1.00 92.25 96 LYS A N 1
ATOM 747 C CA . LYS A 1 96 ? -12.433 0.974 18.825 1.00 92.25 96 LYS A CA 1
ATOM 748 C C . LYS A 1 96 ? -12.750 1.574 17.450 1.00 92.25 96 LYS A C 1
ATOM 750 O O . LYS A 1 96 ? -11.905 2.245 16.881 1.00 92.25 96 LYS A O 1
ATOM 755 N N . GLY A 1 97 ? -13.970 1.431 16.943 1.00 92.81 97 GLY A N 1
ATOM 756 C CA . GLY A 1 97 ? -14.267 1.839 15.562 1.00 92.81 97 GLY A CA 1
ATOM 757 C C . GLY A 1 97 ? -13.446 1.054 14.523 1.00 92.81 97 GLY A C 1
ATOM 758 O O . GLY A 1 97 ? -12.677 0.162 14.879 1.00 92.81 97 GLY A O 1
ATOM 759 N N . ILE A 1 98 ? -13.612 1.389 13.240 1.00 94.25 98 ILE A N 1
ATOM 760 C CA . ILE A 1 98 ? -13.017 0.645 12.110 1.00 94.25 98 ILE A CA 1
ATOM 761 C C . ILE A 1 98 ? -11.487 0.759 12.092 1.00 94.25 98 ILE A C 1
ATOM 763 O O . ILE A 1 98 ? -10.782 -0.181 11.748 1.00 94.25 98 ILE A O 1
ATOM 767 N N . THR A 1 99 ? -10.949 1.910 12.493 1.00 95.56 99 THR A N 1
ATOM 768 C CA . THR A 1 99 ? -9.511 2.200 12.397 1.00 95.56 99 THR A CA 1
ATOM 769 C C . THR A 1 99 ? -8.705 1.728 13.617 1.00 95.56 99 THR A C 1
ATOM 771 O O . THR A 1 99 ? -7.512 2.033 13.738 1.00 95.56 99 THR A O 1
ATOM 774 N N . TYR A 1 100 ? -9.333 1.010 14.555 1.00 95.44 100 TYR A N 1
ATOM 775 C CA . TYR A 1 100 ? -8.646 0.450 15.718 1.00 95.44 100 TYR A CA 1
ATOM 776 C C . TYR A 1 100 ? -7.570 -0.551 15.300 1.00 95.44 100 TYR A C 1
ATOM 778 O O . TYR A 1 100 ? -7.767 -1.367 14.412 1.00 95.44 100 TYR A O 1
ATOM 786 N N . GLY A 1 101 ? -6.411 -0.495 15.955 1.00 92.69 101 GLY A N 1
ATOM 787 C CA . GLY A 1 101 ? -5.289 -1.390 15.655 1.00 92.69 101 GLY A CA 1
ATOM 788 C C . GLY A 1 101 ? -4.439 -0.974 14.449 1.00 92.69 101 GLY A C 1
ATOM 789 O O . GLY A 1 101 ? -3.298 -1.424 14.345 1.00 92.69 101 GLY A O 1
ATOM 790 N N . LEU A 1 102 ? -4.903 -0.046 13.602 1.00 94.19 102 LEU A N 1
ATOM 791 C CA . LEU A 1 102 ? -4.111 0.445 12.473 1.00 94.19 102 LEU A CA 1
ATOM 792 C C . LEU A 1 102 ? -2.913 1.290 12.946 1.00 94.19 102 LEU A C 1
ATOM 794 O O . LEU A 1 102 ? -3.045 2.409 13.469 1.00 94.19 102 LEU A O 1
ATOM 798 N N . LYS A 1 103 ? -1.710 0.763 12.708 1.00 92.00 103 LYS A N 1
ATOM 799 C CA . LYS A 1 103 ? -0.410 1.391 12.985 1.00 92.00 103 LYS A CA 1
ATOM 800 C C . LYS A 1 103 ? 0.531 1.230 11.793 1.00 92.00 103 LYS A C 1
ATOM 802 O O . LYS A 1 103 ? 0.419 0.261 11.052 1.00 92.00 103 LYS A O 1
ATOM 807 N N . ASP A 1 104 ? 1.440 2.185 11.621 1.00 92.88 104 ASP A N 1
ATOM 808 C CA . ASP A 1 104 ? 2.520 2.131 10.627 1.00 92.88 104 ASP A CA 1
ATOM 809 C C . ASP A 1 104 ? 2.028 1.692 9.233 1.00 92.88 104 ASP A C 1
ATOM 811 O O . ASP A 1 104 ? 1.114 2.307 8.678 1.00 92.88 104 ASP A O 1
ATOM 815 N N . HIS A 1 105 ? 2.591 0.610 8.690 1.00 92.69 105 HIS A N 1
ATOM 816 C CA . HIS A 1 105 ? 2.273 0.072 7.367 1.00 92.69 105 HIS A CA 1
ATOM 817 C C . HIS A 1 105 ? 0.866 -0.532 7.246 1.00 92.69 105 HIS A C 1
ATOM 819 O O . HIS A 1 105 ? 0.372 -0.675 6.127 1.00 92.69 105 HIS A O 1
ATOM 825 N N . ALA A 1 106 ? 0.175 -0.813 8.358 1.00 95.62 106 ALA A N 1
ATOM 826 C CA . ALA A 1 106 ? -1.212 -1.280 8.315 1.00 95.62 106 ALA A CA 1
ATOM 827 C C . ALA A 1 106 ? -2.154 -0.225 7.709 1.00 95.62 106 ALA A C 1
ATOM 829 O O . ALA A 1 106 ? -3.162 -0.578 7.108 1.00 95.62 106 ALA A O 1
ATOM 830 N N . TRP A 1 107 ? -1.813 1.068 7.800 1.00 96.44 107 TRP A N 1
ATOM 831 C CA . TRP A 1 107 ? -2.563 2.124 7.109 1.00 96.44 107 TRP A CA 1
ATOM 832 C C . TRP A 1 107 ? -2.441 2.036 5.589 1.00 96.44 107 TRP A C 1
ATOM 834 O O . TRP A 1 107 ? -3.424 2.266 4.890 1.00 96.44 107 TRP A O 1
ATOM 844 N N . SER A 1 108 ? -1.256 1.696 5.076 1.00 95.94 108 SER A N 1
ATOM 845 C CA . SER A 1 108 ? -1.068 1.480 3.640 1.00 95.94 108 SER A CA 1
ATOM 846 C C . SER A 1 108 ? -1.838 0.249 3.178 1.00 95.94 108 SER A C 1
ATOM 848 O O . SER A 1 108 ? -2.574 0.341 2.206 1.00 95.94 108 SER A O 1
ATOM 850 N N . ALA A 1 109 ? -1.750 -0.865 3.913 1.00 96.06 109 ALA A N 1
ATOM 851 C CA . ALA A 1 109 ? -2.521 -2.071 3.609 1.00 96.06 109 ALA A CA 1
ATOM 852 C C . ALA A 1 109 ? -4.036 -1.798 3.608 1.00 96.06 109 ALA A C 1
ATOM 854 O O . ALA A 1 109 ? -4.733 -2.199 2.680 1.00 96.06 109 ALA A O 1
ATOM 855 N N . PHE A 1 110 ? -4.534 -1.032 4.586 1.00 97.06 110 PHE A N 1
ATOM 856 C CA . PHE A 1 110 ? -5.934 -0.612 4.618 1.00 97.06 110 PHE A CA 1
ATOM 857 C C . PHE A 1 110 ? -6.324 0.193 3.370 1.00 97.06 110 PHE A C 1
ATOM 859 O O . PHE A 1 110 ? -7.366 -0.067 2.774 1.00 97.06 110 PHE A O 1
ATOM 86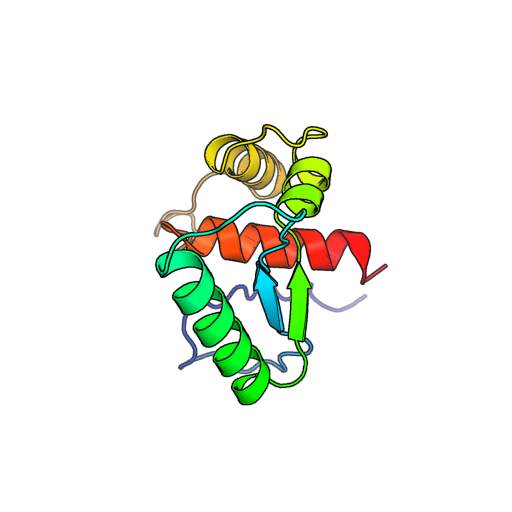6 N N . ALA A 1 111 ? -5.471 1.125 2.931 1.00 98.00 111 ALA A N 1
ATOM 867 C CA . ALA A 1 111 ? -5.703 1.891 1.709 1.00 98.00 111 ALA A CA 1
ATOM 868 C C . ALA A 1 111 ? -5.831 0.991 0.468 1.00 98.00 111 ALA A C 1
ATOM 870 O O . ALA A 1 111 ? -6.703 1.237 -0.362 1.00 98.00 111 ALA A O 1
ATOM 871 N N . LEU A 1 112 ? -5.003 -0.056 0.351 1.00 97.62 112 LEU A N 1
ATOM 872 C CA . LEU A 1 112 ? -5.082 -1.015 -0.757 1.00 97.62 112 LEU A CA 1
ATOM 873 C C . LEU A 1 112 ? -6.421 -1.758 -0.770 1.00 97.62 112 LEU A C 1
ATOM 875 O O . LEU A 1 112 ? -7.054 -1.852 -1.820 1.00 97.62 112 LEU A O 1
ATOM 879 N N . CYS A 1 113 ? -6.870 -2.244 0.393 1.00 95.38 113 CYS A N 1
ATOM 880 C CA . CYS A 1 113 ? -8.151 -2.940 0.514 1.00 95.38 113 CYS A CA 1
ATOM 881 C C . CYS A 1 113 ? -9.322 -2.034 0.123 1.00 95.38 113 CYS A C 1
ATOM 883 O O . CYS A 1 113 ? -10.183 -2.443 -0.649 1.00 95.38 113 CYS A O 1
ATOM 885 N N . ILE A 1 114 ? -9.333 -0.789 0.612 1.00 96.69 114 ILE A N 1
ATOM 886 C CA . ILE A 1 114 ? -10.400 0.166 0.292 1.00 96.69 114 ILE A CA 1
ATOM 887 C C . ILE A 1 114 ? -10.381 0.555 -1.187 1.00 96.69 114 ILE A C 1
ATOM 889 O O . ILE A 1 114 ? -11.433 0.591 -1.815 1.00 96.69 114 ILE A O 1
ATOM 893 N N . TRP A 1 115 ? -9.204 0.788 -1.771 1.00 97.56 115 TRP A N 1
ATOM 894 C CA . TRP A 1 115 ? -9.097 1.038 -3.208 1.00 97.56 115 TRP A CA 1
ATOM 895 C C . TRP A 1 115 ? -9.659 -0.125 -4.031 1.00 97.56 115 TRP A C 1
ATOM 897 O O . TRP A 1 115 ? -10.412 0.107 -4.976 1.00 97.56 115 TRP A O 1
ATOM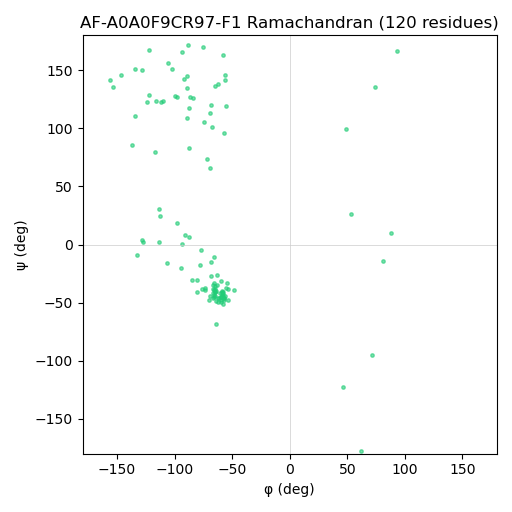 907 N N . TYR A 1 116 ? -9.325 -1.367 -3.669 1.00 95.50 116 TYR A N 1
ATOM 908 C CA . TYR A 1 116 ? -9.841 -2.537 -4.372 1.00 95.50 116 TYR A CA 1
ATOM 909 C C . TYR A 1 116 ? -11.365 -2.615 -4.267 1.00 95.50 116 TYR A C 1
ATOM 911 O O . TYR A 1 116 ? -12.032 -2.701 -5.299 1.00 95.50 116 TYR A O 1
ATOM 919 N N . GLN A 1 117 ? -11.896 -2.489 -3.045 1.00 94.06 117 GLN A N 1
ATOM 920 C CA . GLN A 1 117 ? -13.331 -2.503 -2.767 1.00 94.06 117 GLN A CA 1
ATOM 921 C C . GLN A 1 117 ? -14.088 -1.471 -3.611 1.00 94.06 117 GLN A C 1
ATOM 923 O O . GLN A 1 117 ? -15.089 -1.810 -4.232 1.00 94.06 117 GLN A O 1
ATOM 928 N N . ASP A 1 118 ? -13.595 -0.232 -3.670 1.00 94.94 118 ASP A N 1
ATOM 929 C CA . ASP A 1 118 ? -14.273 0.859 -4.377 1.00 94.94 118 ASP A CA 1
ATOM 930 C C . ASP A 1 118 ? -14.288 0.680 -5.908 1.00 94.94 118 ASP A C 1
ATOM 932 O O . ASP A 1 118 ? -15.168 1.212 -6.585 1.00 94.94 118 ASP A O 1
ATOM 936 N N . ASN A 1 119 ? -13.304 -0.034 -6.466 1.00 92.62 119 ASN A N 1
ATOM 937 C CA . ASN A 1 119 ? -13.093 -0.115 -7.915 1.00 92.62 119 ASN A CA 1
ATOM 938 C C . ASN A 1 119 ? -13.499 -1.464 -8.537 1.00 92.62 119 ASN A C 1
ATOM 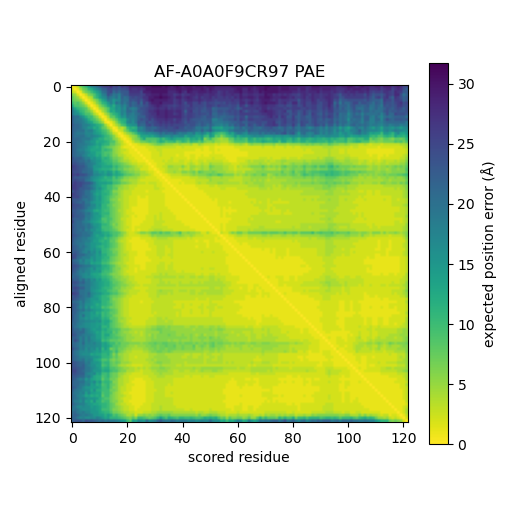940 O O . ASN A 1 119 ? -13.624 -1.536 -9.757 1.00 92.62 119 ASN A O 1
ATOM 944 N N . HIS A 1 120 ? -13.680 -2.527 -7.742 1.00 83.94 120 HIS A N 1
ATOM 945 C CA . HIS A 1 120 ? -13.825 -3.895 -8.269 1.00 83.94 120 HIS A CA 1
ATOM 946 C C . HIS A 1 120 ? -14.987 -4.704 -7.675 1.00 83.94 120 HIS A C 1
ATOM 948 O O . HIS A 1 120 ? -15.274 -5.780 -8.194 1.00 83.94 120 HIS A O 1
ATOM 954 N N . CYS A 1 121 ? -15.655 -4.214 -6.626 1.00 76.25 121 CYS A N 1
ATOM 955 C CA . CYS A 1 121 ? -16.740 -4.930 -5.939 1.00 76.25 121 CYS A CA 1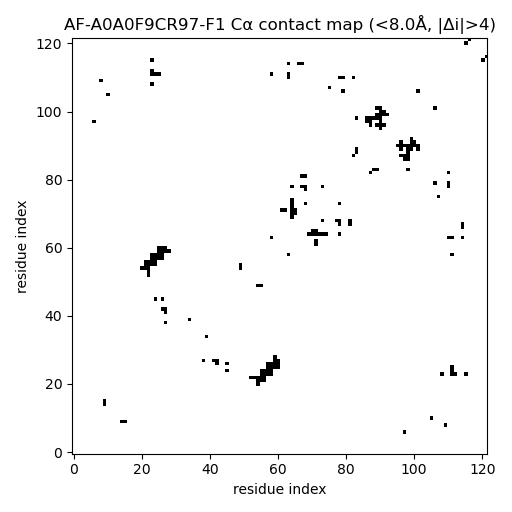
ATOM 956 C C . CYS A 1 121 ? -18.123 -4.266 -6.116 1.00 76.25 121 CYS A C 1
ATOM 958 O O . CYS A 1 121 ? -18.980 -4.432 -5.249 1.00 76.25 121 CYS A O 1
ATOM 960 N N . ASN A 1 122 ? -18.322 -3.492 -7.192 1.00 52.22 122 ASN A N 1
ATOM 961 C CA . ASN A 1 122 ? -19.608 -2.849 -7.509 1.00 52.22 122 ASN A CA 1
ATOM 962 C C . ASN A 1 122 ? -20.578 -3.801 -8.212 1.00 52.22 122 ASN A C 1
ATOM 964 O O . ASN A 1 122 ? -20.126 -4.503 -9.145 1.00 52.22 122 ASN A O 1
#

Nearest PDB structures (foldseek):
  1hjr-assembly2_D  TM=6.631E-01  e=8.176E-02  Escherichia coli
  7xhj-assembly1_A  TM=6.667E-01  e=7.252E-02  Deinococcus radiodurans R1 = ATCC 13939 = DSM 20539
  4ep4-assembly1_B  TM=5.690E-01  e=1.039E-01  Thermus thermophilus HB8
  6lw3-assembly1_B  TM=5.730E-01  e=2.010E-01  Pseudomonas aeruginosa
  6s16-assembly1_B  TM=6.220E-01  e=3.449E-01  Thermus thermophilus HB8

Foldseek 3Di:
DDDDPPLDPDPDPPDDPDDDPEAEDADDDDPPDDDDPVNVVVVVVVVVCCVVVPRYDYDYLQLLCCVQPVDSPDDLVSSLVSVCVVFHDQADPVGGGSNRPDDDCSSVSVSRVVSCCVPPVD

Mean predicted aligned error: 7.38 Å

Secondary structure (DSSP, 8-state):
------------TTS--S----EEEEE----S----HHHHHHHHHHHHHHHHH-SEEEEEHHHHHHHHHSSTT--HHHHHHHHHHHH-SPP-SSS--TTTT--TTHHHHHHHHHHHHHHH--

pLDDT: mean 86.6, std 19.31, range [29.34, 98.44]

Radius of gyration: 15.91 Å; Cα contacts (8 Å, |Δi|>4): 106; chains: 1; bounding box: 52×32×43 Å

Organism: NCBI:txid412755

Sequence (122 aa):
MNSECDNNIIVDTAEFQGVVDKYIIEDVKSYGMPVGESIFATCKAIGRLQERLGNTVMAYKRDIQLHFCNTTKAKGANIKRVLLDRFGEKGTKKKKGITYGLKDHAWSAFALCIWYQDNHCN

Solvent-accessible surface area (backbone atoms only — not comparable to full-atom values): 7831 Å² total; per-residue (Å²): 134,88,80,78,88,78,89,72,89,72,92,51,89,88,73,69,88,70,85,81,84,67,44,75,41,83,45,89,84,83,89,85,67,93,76,60,69,68,55,57,54,49,53,52,50,52,52,52,48,40,69,75,65,55,56,59,45,81,40,48,62,58,57,55,23,34,74,64,63,76,32,76,80,59,50,71,71,54,49,49,46,50,49,29,74,74,57,41,67,82,26,40,96,92,55,35,74,79,38,37,87,60,51,80,67,47,51,57,54,50,50,48,54,51,51,47,50,77,75,71,69,123